Protein AF-A0A2E1FHE3-F1 (afdb_monomer_lite)

Sequence (77 aa):
RKLYADEYFDAENLSLKFHQILSDLSLRQRNIFNMKYFDELKFSEISKITDMNINTIKSIYYSVEKIIKKEIDESTL

Secondary structure (DSSP, 8-state):
---SSSSS--TTS--HHHHHHHHHS-HHHHHHHHHHHTS---HHHHHHHHT--HHHHHHHHHHHHHHHHHHHHTT--

Foldseek 3Di:
DPPDLPDLCPVVCCDPLNVVLLVVDDPLLNVLQCCCPVVVDDLVVV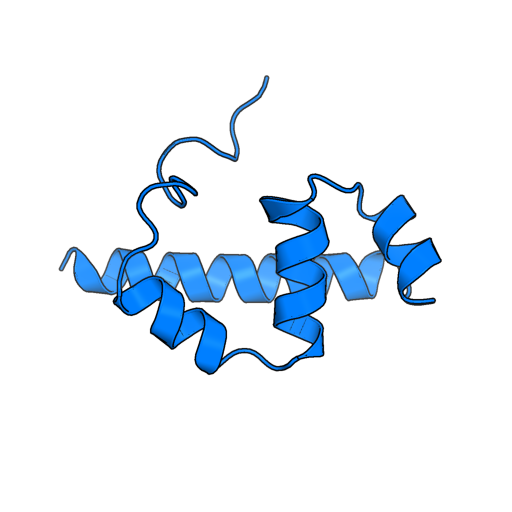CVVVVDDSVVSVVSNVVSVVSSVVSVVVVVD

Radius of gyration: 12.76 Å; chains: 1; bounding box: 28×32×32 Å

pLDDT: mean 80.02, std 18.28, range [36.25, 97.0]

Structure (mmCIF, N/CA/C/O backbone):
data_AF-A0A2E1FHE3-F1
#
_entry.id   AF-A0A2E1FHE3-F1
#
loop_
_atom_site.group_PDB
_atom_site.id
_atom_site.type_symbol
_atom_site.label_atom_id
_atom_site.label_alt_id
_atom_site.label_comp_id
_atom_site.label_asym_id
_atom_site.label_entity_id
_atom_site.label_seq_id
_atom_site.pdbx_PDB_ins_code
_atom_site.Cartn_x
_atom_site.Cartn_y
_atom_site.Cartn_z
_atom_site.occupancy
_atom_site.B_iso_or_equiv
_atom_site.auth_seq_id
_atom_site.auth_comp_id
_atom_site.auth_asym_id
_atom_site.auth_atom_id
_atom_site.pdbx_PDB_model_num
ATOM 1 N N . ARG A 1 1 ? 0.141 21.542 -0.536 1.00 36.25 1 ARG A N 1
ATOM 2 C CA . ARG A 1 1 ? 1.193 20.568 -0.916 1.00 36.25 1 ARG A CA 1
ATOM 3 C C . ARG A 1 1 ? 0.528 19.207 -1.141 1.00 36.25 1 ARG A C 1
ATOM 5 O O . ARG A 1 1 ? 0.288 18.510 -0.168 1.00 36.25 1 ARG A O 1
ATOM 12 N N . LYS A 1 2 ? 0.165 18.879 -2.386 1.00 38.56 2 LYS A N 1
ATOM 13 C CA . LYS A 1 2 ? -0.137 17.517 -2.863 1.00 38.56 2 LYS A CA 1
ATOM 14 C C . LYS A 1 2 ? 1.003 17.212 -3.838 1.00 38.56 2 LYS A C 1
ATOM 16 O O . LYS A 1 2 ? 1.086 17.933 -4.815 1.00 38.56 2 LYS A O 1
ATOM 21 N N . LEU A 1 3 ? 1.957 16.356 -3.474 1.00 46.84 3 LEU A N 1
ATOM 22 C CA . LEU A 1 3 ? 3.233 16.217 -4.204 1.00 46.84 3 LEU A CA 1
ATOM 23 C C . LEU A 1 3 ? 3.875 14.828 -3.991 1.00 46.84 3 LEU A C 1
ATOM 25 O O . LEU A 1 3 ? 5.073 14.726 -3.762 1.00 46.84 3 LEU A O 1
ATOM 29 N N . TYR A 1 4 ? 3.084 13.751 -3.995 1.00 43.34 4 TYR A N 1
ATOM 30 C CA . TYR A 1 4 ? 3.646 12.388 -3.899 1.00 43.34 4 TYR A CA 1
ATOM 31 C C . TYR A 1 4 ? 3.020 11.371 -4.863 1.00 43.34 4 TYR A C 1
ATOM 33 O O . TYR A 1 4 ? 3.376 10.203 -4.799 1.00 43.34 4 TYR A O 1
ATOM 41 N N . ALA A 1 5 ? 2.114 11.800 -5.745 1.00 45.84 5 ALA A N 1
ATOM 42 C CA . ALA A 1 5 ? 1.502 10.941 -6.764 1.00 45.84 5 ALA A CA 1
ATOM 43 C C . ALA A 1 5 ? 1.856 11.380 -8.194 1.00 45.84 5 ALA A C 1
ATOM 45 O O . ALA A 1 5 ? 1.357 10.801 -9.150 1.00 45.84 5 ALA A O 1
ATOM 46 N N . ASP A 1 6 ? 2.704 12.399 -8.348 1.00 49.44 6 ASP A N 1
ATOM 47 C CA . ASP A 1 6 ? 3.059 12.907 -9.666 1.00 49.44 6 ASP A CA 1
ATOM 48 C C . ASP A 1 6 ? 4.232 12.080 -10.221 1.00 49.44 6 ASP A C 1
ATOM 50 O O . ASP A 1 6 ? 5.311 12.019 -9.632 1.00 49.44 6 ASP A O 1
ATOM 54 N N . GLU A 1 7 ? 3.965 11.424 -11.349 1.00 49.19 7 GLU A N 1
ATOM 55 C CA . GLU A 1 7 ? 4.890 10.845 -12.340 1.00 49.19 7 GLU A CA 1
ATOM 56 C C . GLU A 1 7 ? 5.378 9.394 -12.193 1.00 49.19 7 GLU A C 1
ATOM 58 O O . GLU A 1 7 ? 5.678 8.790 -13.219 1.00 49.19 7 GLU A O 1
ATOM 63 N N . TYR A 1 8 ? 5.427 8.766 -11.013 1.00 51.28 8 TYR A N 1
ATOM 64 C CA . TYR A 1 8 ? 5.971 7.387 -10.936 1.00 51.28 8 TYR A CA 1
ATOM 65 C C . TYR A 1 8 ? 4.953 6.274 -11.223 1.00 51.28 8 TYR A C 1
ATOM 67 O O . TYR A 1 8 ? 5.334 5.140 -11.505 1.00 51.28 8 TYR A O 1
ATOM 75 N N . PHE A 1 9 ? 3.666 6.575 -11.102 1.00 53.03 9 PHE A N 1
ATOM 76 C CA . PHE A 1 9 ? 2.588 5.591 -11.091 1.00 53.03 9 PHE A CA 1
ATOM 77 C C . PHE A 1 9 ? 1.325 6.245 -11.628 1.00 53.03 9 PHE A C 1
ATOM 79 O O . PHE A 1 9 ? 0.338 6.471 -10.921 1.00 53.03 9 PHE A O 1
ATOM 86 N N . ASP A 1 10 ? 1.385 6.594 -12.898 1.00 54.03 10 ASP A N 1
ATOM 87 C CA . ASP A 1 10 ? 0.191 6.916 -13.649 1.00 54.03 10 ASP A CA 1
ATOM 88 C C . ASP A 1 10 ? -0.687 5.650 -13.634 1.00 54.03 10 ASP A C 1
ATOM 90 O O . ASP A 1 10 ? -0.379 4.657 -14.295 1.00 54.03 10 ASP A O 1
ATOM 94 N N . ALA A 1 11 ? -1.703 5.614 -12.763 1.00 49.34 11 ALA A N 1
ATOM 95 C CA . ALA A 1 11 ? -2.500 4.412 -12.488 1.00 49.34 11 ALA A CA 1
ATOM 96 C C . ALA A 1 11 ? -3.230 3.890 -13.743 1.00 49.34 11 ALA A C 1
ATOM 98 O O . ALA A 1 11 ? -3.644 2.732 -13.784 1.00 49.34 11 ALA A O 1
ATOM 99 N N . GLU A 1 12 ? -3.338 4.733 -14.772 1.00 49.69 12 GLU A N 1
ATOM 100 C CA . GLU A 1 12 ? -3.907 4.425 -16.083 1.00 49.69 12 GLU A CA 1
ATOM 101 C C . GLU A 1 12 ? -2.887 3.798 -17.057 1.00 49.69 12 GLU A C 1
ATOM 103 O O . GLU A 1 12 ? -3.287 3.065 -17.959 1.00 49.69 12 GLU A O 1
ATOM 108 N N . ASN A 1 13 ? -1.578 3.991 -16.841 1.00 52.97 13 ASN A N 1
ATOM 109 C CA . ASN A 1 13 ? -0.486 3.479 -17.683 1.00 52.97 13 ASN A CA 1
ATOM 110 C C . ASN A 1 13 ? 0.423 2.517 -16.907 1.00 52.97 13 ASN A C 1
ATOM 112 O O . ASN A 1 13 ? 1.651 2.645 -16.891 1.00 52.97 13 ASN A O 1
ATOM 116 N N . LEU A 1 14 ? -0.180 1.537 -16.237 1.00 60.56 14 LEU A N 1
ATOM 117 C CA . LEU A 1 14 ? 0.555 0.496 -15.529 1.00 60.56 14 LEU A CA 1
ATOM 118 C C . LEU A 1 14 ? 1.492 -0.256 -16.499 1.00 60.56 14 LEU A C 1
ATOM 120 O O . LEU A 1 14 ? 1.052 -1.036 -17.345 1.00 60.56 14 LEU A O 1
ATOM 124 N N . SER A 1 15 ? 2.801 -0.017 -16.402 1.00 68.56 15 SER A N 1
ATOM 125 C CA . SER A 1 15 ? 3.778 -0.645 -17.296 1.00 68.56 15 SER A CA 1
ATOM 126 C C . SER A 1 15 ? 3.867 -2.160 -17.054 1.00 68.56 15 SER A C 1
ATOM 128 O O . SER A 1 15 ? 3.642 -2.654 -15.947 1.00 68.56 15 SER A O 1
ATOM 130 N N . LEU A 1 16 ? 4.251 -2.935 -18.076 1.00 74.62 16 LEU A N 1
ATOM 131 C CA . LEU A 1 16 ? 4.446 -4.390 -17.948 1.00 74.62 16 LEU A CA 1
ATOM 132 C C . LEU A 1 16 ? 5.434 -4.742 -16.816 1.00 74.62 16 LEU A C 1
ATOM 134 O O . LEU A 1 16 ? 5.238 -5.720 -16.095 1.00 74.62 16 LEU A O 1
ATOM 138 N N . LYS A 1 17 ? 6.449 -3.894 -16.609 1.00 73.06 17 LYS A N 1
ATOM 139 C CA . LYS A 1 17 ? 7.430 -4.030 -15.527 1.00 73.06 17 LYS A CA 1
ATOM 140 C C . LYS A 1 17 ? 6.800 -3.804 -14.153 1.00 73.06 17 LYS A C 1
ATOM 142 O O . LYS A 1 17 ? 7.080 -4.545 -13.219 1.00 73.06 17 LYS A O 1
ATOM 147 N N . PHE A 1 18 ? 5.876 -2.854 -14.035 1.00 76.44 18 PHE A N 1
ATOM 148 C CA . PHE A 1 18 ? 5.132 -2.646 -12.799 1.00 76.44 18 PHE A CA 1
ATOM 149 C C . PHE A 1 18 ? 4.298 -3.875 -12.401 1.00 76.44 18 PHE A C 1
ATOM 151 O O . PHE A 1 18 ? 4.323 -4.301 -11.245 1.00 76.44 18 PHE A O 1
ATOM 158 N N . HIS A 1 19 ? 3.618 -4.504 -13.363 1.00 77.19 19 HIS A N 1
ATOM 159 C CA . HIS A 1 19 ? 2.887 -5.751 -13.119 1.00 77.19 19 HIS A CA 1
ATOM 160 C C . HIS A 1 19 ? 3.799 -6.910 -12.679 1.00 77.19 19 HIS A C 1
ATOM 162 O O . HIS A 1 19 ? 3.395 -7.721 -11.838 1.00 77.19 19 HIS A O 1
ATOM 168 N N . GLN A 1 20 ? 5.022 -6.982 -13.211 1.00 81.75 20 GLN A N 1
ATOM 169 C CA . GLN A 1 20 ? 6.031 -7.951 -12.775 1.00 81.75 20 GLN A CA 1
ATOM 170 C C . GLN A 1 20 ? 6.467 -7.683 -11.332 1.00 81.75 20 GLN A C 1
ATOM 172 O O . GLN A 1 20 ? 6.351 -8.574 -10.498 1.00 81.75 20 GLN A O 1
ATOM 177 N N . ILE A 1 21 ? 6.822 -6.438 -10.998 1.00 83.56 21 ILE A N 1
ATOM 178 C CA . ILE A 1 21 ? 7.234 -6.060 -9.637 1.00 83.56 21 ILE A CA 1
ATOM 179 C C . ILE A 1 21 ? 6.123 -6.366 -8.633 1.00 83.56 21 ILE A C 1
ATOM 181 O O . ILE A 1 21 ? 6.374 -6.950 -7.581 1.00 83.56 21 ILE A O 1
ATOM 185 N N . LEU A 1 22 ? 4.870 -6.030 -8.961 1.00 81.69 22 LEU A N 1
ATOM 186 C CA . LEU A 1 22 ? 3.741 -6.380 -8.104 1.00 81.69 22 LEU A CA 1
ATOM 187 C C . LEU A 1 22 ? 3.631 -7.890 -7.887 1.00 81.69 22 LEU A C 1
ATOM 189 O O . LEU A 1 22 ? 3.144 -8.298 -6.833 1.00 81.69 22 LEU A O 1
ATOM 193 N N . SER A 1 23 ? 3.990 -8.715 -8.875 1.00 83.81 23 SER A N 1
ATOM 194 C CA . SER A 1 23 ? 3.969 -10.190 -8.813 1.00 83.81 23 SER A CA 1
ATOM 195 C C . SER A 1 23 ? 5.048 -10.771 -7.911 1.00 83.81 23 SER A C 1
ATOM 197 O O . SER A 1 23 ? 4.804 -11.813 -7.307 1.00 83.81 23 SER A O 1
ATOM 199 N N . ASP A 1 24 ? 6.145 -10.047 -7.713 1.00 88.00 24 ASP A N 1
ATOM 200 C CA . ASP A 1 24 ? 7.210 -10.426 -6.782 1.00 88.00 24 ASP A CA 1
ATOM 201 C C . ASP A 1 24 ? 6.905 -10.022 -5.328 1.00 88.00 24 ASP A C 1
ATOM 203 O O . ASP A 1 24 ? 7.516 -10.525 -4.381 1.00 88.00 24 ASP A O 1
ATOM 207 N N . LEU A 1 25 ? 5.931 -9.129 -5.114 1.00 88.88 25 LEU A N 1
ATOM 208 C CA . LEU A 1 25 ? 5.482 -8.756 -3.776 1.00 88.88 25 LEU A CA 1
ATOM 209 C C . LEU A 1 25 ? 4.671 -9.875 -3.120 1.00 88.88 25 LEU A C 1
ATOM 211 O O . LEU A 1 25 ? 3.765 -10.463 -3.711 1.00 88.88 25 LEU A O 1
ATOM 215 N N . SER A 1 26 ? 4.894 -10.073 -1.819 1.00 93.44 26 SER A N 1
ATOM 216 C CA . SER A 1 26 ? 3.997 -10.900 -1.012 1.00 93.44 26 SER A CA 1
ATOM 217 C C . SER A 1 26 ? 2.577 -10.320 -0.992 1.00 93.44 26 SER A C 1
ATOM 219 O O . SER A 1 26 ? 2.379 -9.103 -1.054 1.00 93.44 26 SER A O 1
ATOM 221 N N . LEU A 1 27 ? 1.573 -11.182 -0.801 1.00 90.94 27 LEU A N 1
ATOM 222 C CA . LEU A 1 27 ? 0.165 -10.768 -0.718 1.00 90.94 27 LEU A CA 1
ATOM 223 C C . LEU A 1 27 ? -0.054 -9.633 0.297 1.00 90.94 27 LEU A C 1
ATOM 225 O O . LEU A 1 27 ? -0.801 -8.692 0.044 1.00 90.94 27 LEU A O 1
ATOM 229 N N . ARG A 1 28 ? 0.652 -9.682 1.433 1.00 92.81 28 ARG A N 1
ATOM 230 C CA . ARG A 1 28 ? 0.582 -8.649 2.476 1.00 92.81 28 ARG A CA 1
ATOM 231 C C . ARG A 1 28 ? 1.123 -7.301 1.993 1.00 92.81 28 ARG A C 1
ATOM 233 O O . ARG A 1 28 ? 0.496 -6.274 2.239 1.00 92.81 28 ARG A O 1
ATOM 240 N N . GLN A 1 29 ? 2.277 -7.305 1.330 1.00 94.19 29 GLN A N 1
ATOM 241 C CA . GLN A 1 29 ? 2.891 -6.102 0.763 1.00 94.19 29 GLN A CA 1
ATOM 242 C C . GLN A 1 29 ? 1.995 -5.475 -0.302 1.00 94.19 29 GLN A C 1
ATOM 244 O O . GLN A 1 29 ? 1.706 -4.283 -0.222 1.00 94.19 29 GLN A O 1
ATOM 249 N N . ARG A 1 30 ? 1.506 -6.295 -1.240 1.00 92.19 30 ARG A N 1
ATOM 250 C CA . ARG A 1 30 ? 0.619 -5.853 -2.317 1.00 92.19 30 ARG A CA 1
ATOM 251 C C . ARG A 1 30 ? -0.682 -5.266 -1.769 1.00 92.19 30 ARG A C 1
ATOM 253 O O . ARG A 1 30 ? -1.058 -4.175 -2.173 1.00 92.19 30 ARG A O 1
ATOM 260 N N . ASN A 1 31 ? -1.327 -5.927 -0.806 1.00 93.50 31 ASN A N 1
ATOM 261 C CA . ASN A 1 31 ? -2.571 -5.425 -0.215 1.00 93.50 31 ASN A CA 1
ATOM 262 C C . ASN A 1 31 ? -2.372 -4.072 0.481 1.00 93.50 31 ASN A C 1
ATOM 264 O O . ASN A 1 31 ? -3.160 -3.156 0.270 1.00 93.50 31 ASN A O 1
ATOM 268 N N . ILE A 1 32 ? -1.314 -3.922 1.287 1.00 94.38 32 ILE A N 1
ATOM 269 C CA . ILE A 1 32 ? -1.011 -2.653 1.971 1.00 94.38 32 ILE A CA 1
ATOM 270 C C . ILE A 1 32 ? -0.701 -1.542 0.970 1.00 94.38 32 ILE A C 1
ATOM 272 O O . ILE A 1 32 ? -1.177 -0.419 1.140 1.00 94.38 32 ILE A O 1
ATOM 276 N N . PHE A 1 33 ? 0.083 -1.853 -0.060 1.00 92.00 33 PHE A N 1
ATOM 277 C CA . PHE A 1 33 ? 0.393 -0.907 -1.119 1.00 92.00 33 PHE A CA 1
ATOM 278 C C . PHE A 1 33 ? -0.877 -0.467 -1.849 1.00 92.00 33 PHE A C 1
ATOM 280 O O . PHE A 1 33 ? -1.132 0.730 -1.943 1.00 92.00 33 PHE A O 1
ATOM 287 N N . ASN A 1 34 ? -1.720 -1.417 -2.259 1.00 90.44 34 ASN A N 1
ATOM 288 C CA . ASN A 1 34 ? -2.950 -1.122 -2.981 1.00 90.44 34 ASN A CA 1
ATOM 289 C C . ASN A 1 34 ? -3.910 -0.261 -2.163 1.00 90.44 34 ASN A C 1
ATOM 291 O O . ASN A 1 34 ? -4.366 0.768 -2.648 1.00 90.44 34 ASN A O 1
ATOM 295 N N . MET A 1 35 ? -4.124 -0.615 -0.896 1.00 93.69 35 MET A N 1
ATOM 296 C CA . MET A 1 35 ? -4.967 0.172 -0.001 1.00 93.69 35 MET A CA 1
ATOM 297 C C . MET A 1 35 ? -4.462 1.607 0.175 1.00 93.69 35 MET A C 1
ATOM 299 O O . MET A 1 35 ? -5.246 2.544 0.276 1.00 93.69 35 MET A O 1
ATOM 303 N N . LYS A 1 36 ? -3.141 1.803 0.244 1.00 91.88 36 LYS A N 1
ATOM 304 C CA . LYS A 1 36 ? -2.558 3.136 0.431 1.00 91.88 36 LYS A CA 1
ATOM 305 C C . LYS A 1 36 ? -2.568 3.966 -0.852 1.00 91.88 36 LYS A C 1
ATOM 307 O O . LYS A 1 36 ? -2.725 5.187 -0.745 1.00 91.88 36 LYS A O 1
ATOM 312 N N . TYR A 1 37 ? -2.310 3.315 -1.986 1.00 85.06 37 TYR A N 1
ATOM 313 C CA . TYR A 1 37 ? -2.013 3.939 -3.272 1.00 85.06 37 TYR A CA 1
ATOM 314 C C . TYR A 1 37 ? -3.239 4.015 -4.189 1.00 85.06 37 TYR A C 1
ATOM 316 O O . TYR A 1 37 ? -3.572 5.100 -4.643 1.00 85.06 37 TYR A O 1
ATOM 324 N N . PHE A 1 38 ? -3.934 2.897 -4.417 1.00 84.50 38 PHE A N 1
ATOM 325 C CA . PHE A 1 38 ? -5.118 2.839 -5.284 1.00 84.50 38 PHE A CA 1
ATOM 326 C C . PHE A 1 38 ? -6.399 3.225 -4.543 1.00 84.50 38 PHE A C 1
ATOM 328 O O . PHE A 1 38 ? -7.192 4.000 -5.063 1.00 84.50 38 PHE A O 1
ATOM 335 N N . ASP A 1 39 ? -6.580 2.734 -3.314 1.00 88.25 39 ASP A N 1
ATOM 336 C CA . ASP A 1 39 ? -7.778 3.042 -2.514 1.00 88.25 39 ASP A CA 1
ATOM 337 C C . ASP A 1 39 ? -7.626 4.349 -1.705 1.00 88.25 39 ASP A C 1
ATOM 339 O O . ASP A 1 39 ? -8.515 4.726 -0.943 1.00 88.25 39 ASP A O 1
ATOM 343 N N . GLU A 1 40 ? -6.473 5.019 -1.825 1.00 89.00 40 GLU A N 1
ATOM 344 C CA . GLU A 1 40 ? -6.113 6.277 -1.151 1.00 89.00 40 GLU A CA 1
ATOM 345 C C . GLU A 1 40 ? -6.291 6.289 0.386 1.00 89.00 40 GLU A C 1
ATOM 347 O O . GLU A 1 40 ? -6.307 7.350 1.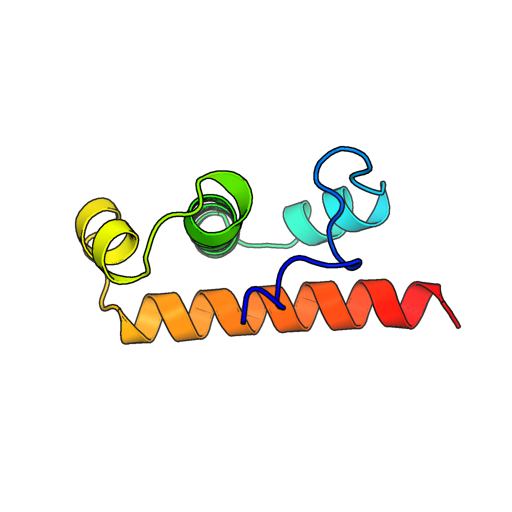022 1.00 89.00 40 GLU A O 1
ATOM 352 N N . LEU A 1 41 ? -6.347 5.122 1.035 1.00 94.06 41 LEU A N 1
ATOM 353 C CA . LEU A 1 41 ? -6.611 5.015 2.470 1.00 94.06 41 LEU A CA 1
ATOM 354 C C . LEU A 1 41 ? -5.471 5.601 3.310 1.00 94.06 41 LEU A C 1
ATOM 356 O O . LEU A 1 41 ? -4.285 5.569 2.959 1.00 94.06 41 LEU A O 1
ATOM 360 N N . LYS A 1 42 ? -5.800 6.115 4.495 1.00 95.19 42 LYS A N 1
ATOM 361 C CA . LYS A 1 42 ? -4.816 6.529 5.504 1.00 95.19 42 LYS A CA 1
ATOM 362 C C . LYS A 1 42 ? -4.230 5.300 6.195 1.00 95.19 42 LYS A C 1
ATOM 364 O O . LYS A 1 42 ? -4.915 4.309 6.422 1.00 95.19 42 LYS A O 1
ATOM 369 N N . PHE A 1 43 ? -2.988 5.395 6.678 1.00 95.19 43 PHE A N 1
ATOM 370 C CA . PHE A 1 43 ? -2.363 4.307 7.451 1.00 95.19 43 PHE A CA 1
ATOM 371 C C . PHE A 1 43 ? -3.191 3.866 8.670 1.00 95.19 43 PHE A C 1
ATOM 373 O O . PHE A 1 43 ? -3.183 2.693 9.028 1.00 95.19 43 PHE A O 1
ATOM 380 N N . SER A 1 44 ? -3.921 4.793 9.296 1.00 96.06 44 SER A N 1
ATOM 381 C CA . SER A 1 44 ? -4.839 4.494 10.399 1.00 96.06 44 SER A CA 1
ATOM 382 C C . SER A 1 44 ? -6.059 3.678 9.970 1.00 96.06 44 SER A C 1
ATOM 384 O O . SER A 1 44 ? -6.580 2.911 10.767 1.00 96.06 44 SER A O 1
ATOM 386 N N . GLU A 1 45 ? -6.533 3.852 8.738 1.00 96.75 45 GLU A N 1
ATOM 387 C CA . GLU A 1 45 ? -7.665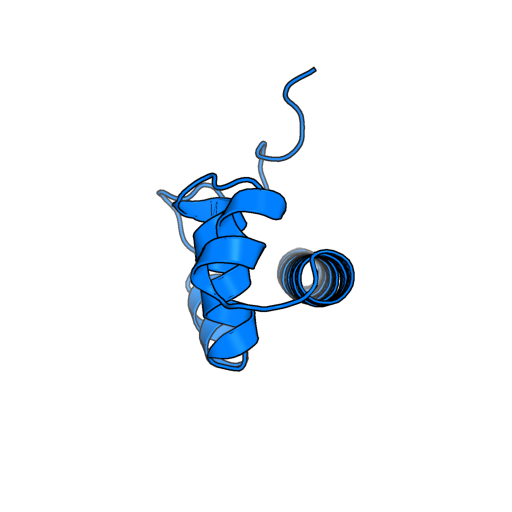 3.099 8.185 1.00 96.75 45 GLU A CA 1
ATOM 388 C C . GLU A 1 45 ? -7.208 1.695 7.797 1.00 96.75 45 GLU A C 1
ATOM 390 O O . GLU A 1 45 ? -7.817 0.716 8.213 1.00 96.75 45 GLU A O 1
ATOM 395 N N . ILE A 1 46 ? -6.048 1.589 7.146 1.00 96.44 46 ILE A N 1
ATOM 396 C CA . ILE A 1 46 ? -5.408 0.304 6.833 1.00 96.44 46 ILE A CA 1
ATOM 397 C C . ILE A 1 46 ? -5.138 -0.496 8.112 1.00 96.44 46 ILE A C 1
ATOM 399 O O . ILE A 1 46 ? -5.355 -1.704 8.149 1.00 96.44 46 IL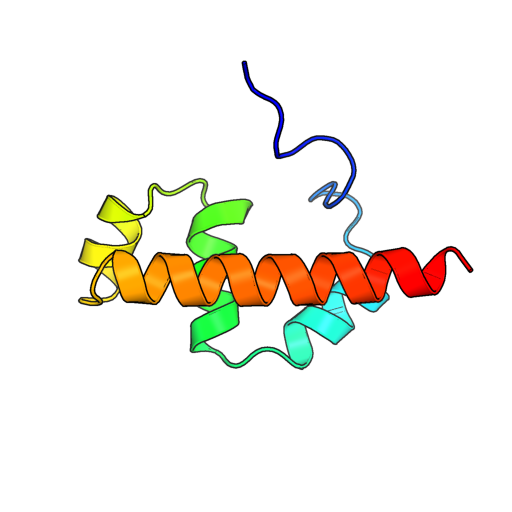E A O 1
ATOM 403 N N . SER A 1 47 ? -4.708 0.172 9.186 1.00 97.00 47 SER A N 1
ATOM 404 C CA . SER A 1 47 ? -4.494 -0.450 10.498 1.00 97.00 47 SER A CA 1
ATOM 405 C C . SER A 1 47 ? -5.755 -1.091 11.058 1.00 97.00 47 SER A C 1
ATOM 407 O O . SER A 1 47 ? -5.679 -2.208 11.555 1.00 97.00 47 SER A O 1
ATOM 409 N N . LYS A 1 48 ? -6.912 -0.443 10.898 1.00 96.50 48 LYS A N 1
ATOM 410 C CA . LYS A 1 48 ? -8.206 -1.000 11.313 1.00 96.50 48 LYS A CA 1
ATOM 411 C C . LYS A 1 48 ? -8.672 -2.153 10.422 1.00 96.50 48 LYS A C 1
ATOM 413 O O . LYS A 1 48 ? -9.315 -3.061 10.916 1.00 96.50 48 LYS A O 1
ATOM 418 N N . ILE A 1 49 ? -8.372 -2.111 9.123 1.00 95.88 49 ILE A N 1
ATOM 419 C CA . ILE A 1 49 ? -8.777 -3.158 8.167 1.00 95.88 49 ILE A CA 1
ATOM 420 C C . ILE A 1 49 ? -7.932 -4.425 8.335 1.00 95.88 49 ILE A C 1
ATOM 422 O O . ILE A 1 49 ? -8.421 -5.535 8.158 1.00 95.88 49 ILE A O 1
ATOM 426 N N . THR A 1 50 ? -6.646 -4.260 8.643 1.00 93.00 50 THR A N 1
ATOM 427 C CA . THR A 1 50 ? -5.672 -5.362 8.688 1.00 93.00 50 THR A CA 1
ATOM 428 C C . THR A 1 50 ? -5.374 -5.868 10.097 1.00 93.00 50 THR A C 1
ATOM 430 O O . THR A 1 50 ? -4.611 -6.824 10.230 1.00 93.00 50 THR A O 1
ATOM 433 N N . ASP A 1 51 ? -5.901 -5.206 11.132 1.00 95.00 51 ASP A N 1
ATOM 434 C CA . ASP A 1 51 ? -5.534 -5.398 12.544 1.00 95.00 51 ASP A CA 1
ATOM 435 C C . ASP A 1 51 ? -4.014 -5.344 12.800 1.00 95.00 51 ASP A C 1
ATOM 437 O O . ASP A 1 51 ? -3.470 -5.945 13.728 1.00 95.00 51 ASP A O 1
ATOM 441 N N . MET A 1 52 ? -3.285 -4.601 11.962 1.00 94.75 52 MET A N 1
ATOM 442 C CA . MET A 1 52 ? -1.840 -4.425 12.081 1.00 94.75 52 MET A CA 1
ATOM 443 C C . MET A 1 52 ? -1.491 -3.083 12.710 1.00 94.75 52 MET A C 1
ATOM 445 O O . MET A 1 52 ? -2.174 -2.076 12.519 1.00 94.75 52 MET A O 1
ATOM 449 N N . ASN A 1 53 ? -0.343 -3.030 13.385 1.00 96.62 53 ASN A N 1
ATOM 450 C CA . ASN A 1 53 ? 0.215 -1.773 13.869 1.00 96.62 53 ASN A CA 1
ATOM 451 C C . ASN A 1 53 ? 0.557 -0.839 12.689 1.00 96.62 53 ASN A C 1
ATOM 453 O O . ASN A 1 53 ? 1.201 -1.244 11.717 1.00 96.62 53 ASN A O 1
ATOM 457 N N . ILE A 1 54 ? 0.190 0.439 12.820 1.00 96.50 54 ILE A N 1
ATOM 458 C CA . ILE A 1 54 ? 0.519 1.528 11.889 1.00 96.50 54 ILE A CA 1
ATOM 459 C C . ILE A 1 54 ? 2.009 1.546 11.522 1.00 96.50 54 ILE A C 1
ATOM 461 O O . ILE A 1 54 ? 2.348 1.762 10.360 1.00 96.50 54 ILE A O 1
ATOM 465 N N . ASN A 1 55 ? 2.908 1.310 12.479 1.00 96.00 55 ASN A N 1
ATOM 466 C CA . ASN A 1 55 ? 4.350 1.308 12.223 1.00 96.00 55 ASN A CA 1
ATOM 467 C C . ASN A 1 55 ? 4.761 0.158 11.298 1.00 96.00 55 ASN A C 1
ATOM 469 O O . ASN A 1 55 ? 5.558 0.360 10.383 1.00 96.00 55 ASN A O 1
ATOM 473 N N . THR A 1 56 ? 4.169 -1.024 11.483 1.00 95.88 56 THR A N 1
ATOM 474 C CA . THR A 1 56 ? 4.383 -2.176 10.601 1.00 95.88 56 THR A CA 1
ATOM 475 C C . THR A 1 56 ? 3.874 -1.879 9.194 1.00 95.88 56 THR A C 1
ATOM 477 O O . THR A 1 56 ? 4.582 -2.131 8.225 1.00 95.88 56 THR A O 1
ATOM 480 N N . ILE A 1 57 ? 2.687 -1.279 9.072 1.00 96.50 57 ILE A N 1
ATOM 481 C CA . ILE A 1 57 ? 2.102 -0.907 7.775 1.00 96.50 57 ILE A CA 1
ATOM 482 C C . ILE A 1 57 ? 2.984 0.108 7.051 1.00 96.50 57 ILE A C 1
ATOM 484 O O . ILE A 1 57 ? 3.289 -0.083 5.879 1.00 96.50 57 ILE A O 1
ATOM 488 N N . LYS A 1 58 ? 3.435 1.159 7.745 1.00 94.94 58 LYS A N 1
ATOM 489 C CA . LYS A 1 58 ? 4.357 2.157 7.185 1.00 94.94 58 LYS A CA 1
ATOM 490 C C . LYS A 1 58 ? 5.645 1.508 6.697 1.00 94.94 58 LYS A C 1
ATOM 492 O O . LYS A 1 58 ? 6.070 1.764 5.579 1.00 94.94 58 LYS A O 1
ATOM 497 N N . SER A 1 59 ? 6.250 0.656 7.522 1.00 96.12 59 SER A N 1
ATOM 498 C CA . SER A 1 59 ? 7.501 -0.019 7.177 1.00 96.12 59 SER A CA 1
ATOM 499 C C . SER A 1 59 ? 7.342 -0.901 5.933 1.00 96.12 59 SER A C 1
ATOM 501 O O . SER A 1 59 ? 8.181 -0.850 5.034 1.00 96.12 59 SER A O 1
ATOM 503 N N . ILE A 1 60 ? 6.221 -1.623 5.829 1.00 94.62 60 ILE A N 1
ATOM 504 C CA . ILE A 1 60 ? 5.875 -2.409 4.641 1.00 94.62 60 ILE A CA 1
ATOM 505 C C . ILE A 1 60 ? 5.683 -1.500 3.424 1.00 94.62 60 ILE A C 1
ATOM 507 O O . ILE A 1 60 ? 6.323 -1.730 2.403 1.00 94.62 60 ILE A O 1
ATOM 511 N N . TYR A 1 61 ? 4.854 -0.461 3.537 1.00 94.31 61 TYR A N 1
ATOM 512 C CA . TYR A 1 61 ? 4.552 0.451 2.434 1.00 94.31 61 TYR A CA 1
ATOM 513 C C . TYR A 1 61 ? 5.816 1.100 1.862 1.00 94.31 61 TYR A C 1
ATOM 515 O O . TYR A 1 61 ? 6.065 0.991 0.667 1.00 94.31 61 TYR A O 1
ATOM 523 N N . TYR A 1 62 ? 6.655 1.699 2.710 1.00 92.44 62 TYR A N 1
ATOM 524 C CA . TYR A 1 62 ? 7.882 2.361 2.259 1.00 92.44 62 TYR A CA 1
ATOM 525 C C . TYR A 1 62 ? 8.903 1.380 1.673 1.00 92.44 62 TYR A C 1
ATOM 527 O O . TYR A 1 62 ? 9.651 1.735 0.765 1.00 92.44 62 TYR A O 1
ATOM 535 N N . SER A 1 63 ? 8.935 0.136 2.162 1.00 92.69 63 SER A N 1
ATOM 536 C CA . SER A 1 63 ? 9.787 -0.903 1.571 1.00 92.69 63 SER A CA 1
ATOM 537 C C . SER A 1 63 ? 9.339 -1.240 0.149 1.00 92.69 63 SER A C 1
ATOM 539 O O . SER A 1 63 ? 10.169 -1.320 -0.751 1.00 92.69 63 SER A O 1
ATOM 541 N N . VAL A 1 64 ? 8.028 -1.388 -0.058 1.00 91.38 64 VAL A N 1
ATOM 542 C CA . VAL A 1 64 ? 7.432 -1.658 -1.374 1.00 91.38 64 VAL A CA 1
ATOM 543 C C . VAL A 1 64 ? 7.632 -0.481 -2.328 1.00 91.38 64 VAL A C 1
ATOM 545 O O . VAL A 1 64 ? 8.098 -0.678 -3.446 1.00 91.38 64 VAL A O 1
ATOM 548 N N . GLU A 1 65 ? 7.360 0.742 -1.873 1.00 88.19 65 GLU A N 1
ATOM 549 C CA . GLU A 1 65 ? 7.577 1.976 -2.636 1.00 88.19 65 GLU A CA 1
ATOM 550 C C . GLU A 1 65 ? 9.037 2.103 -3.096 1.00 88.19 65 GLU A C 1
ATOM 552 O O . GLU A 1 65 ? 9.303 2.406 -4.258 1.00 88.19 65 GLU A O 1
ATOM 557 N N . LYS A 1 66 ? 9.997 1.792 -2.214 1.00 88.12 66 LYS A N 1
ATOM 558 C CA . LYS A 1 66 ? 11.424 1.802 -2.551 1.00 88.12 66 LYS A CA 1
ATOM 559 C C . LYS A 1 66 ? 11.789 0.753 -3.602 1.00 88.12 66 LYS A C 1
ATOM 561 O O . LYS A 1 66 ? 12.579 1.066 -4.490 1.00 88.12 66 LYS A O 1
ATOM 566 N N . ILE A 1 67 ? 11.256 -0.467 -3.493 1.00 87.56 67 ILE A N 1
ATOM 567 C CA . ILE A 1 67 ? 11.485 -1.531 -4.484 1.00 87.56 67 ILE A CA 1
ATOM 568 C C . ILE A 1 67 ? 10.979 -1.066 -5.845 1.00 87.56 67 ILE A C 1
ATOM 570 O O . ILE A 1 67 ? 11.739 -1.061 -6.805 1.00 87.56 67 ILE A O 1
ATOM 574 N N . 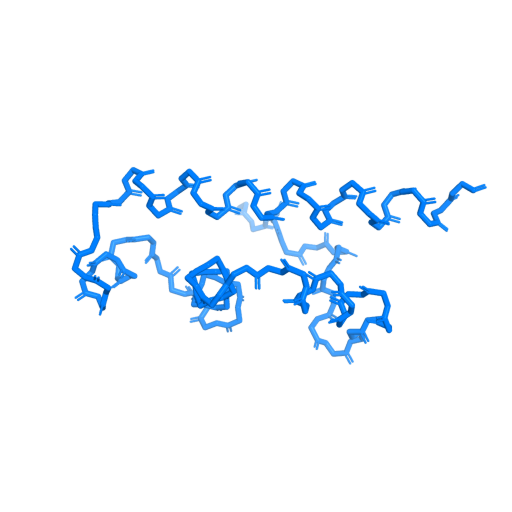ILE A 1 68 ? 9.736 -0.589 -5.911 1.00 83.94 68 ILE A N 1
ATOM 575 C CA . ILE A 1 68 ? 9.143 -0.177 -7.181 1.00 83.94 68 ILE A CA 1
ATOM 576 C C . ILE A 1 68 ? 9.916 0.995 -7.788 1.00 83.94 68 ILE A C 1
ATOM 578 O O . ILE A 1 68 ? 10.246 0.963 -8.971 1.00 83.94 68 ILE A O 1
ATOM 582 N N . LYS A 1 69 ? 10.283 1.992 -6.974 1.00 83.00 69 LYS A N 1
ATOM 583 C CA . LYS A 1 69 ? 11.097 3.117 -7.438 1.00 83.00 69 LYS A CA 1
ATOM 584 C C . LYS A 1 69 ? 12.438 2.656 -8.012 1.00 83.00 69 LYS A C 1
ATOM 586 O O . LYS A 1 69 ? 12.814 3.113 -9.082 1.00 83.00 69 LYS A O 1
ATOM 591 N N . LYS A 1 70 ? 13.141 1.753 -7.322 1.00 84.06 70 LYS A N 1
ATOM 592 C CA . LYS A 1 70 ? 14.440 1.226 -7.768 1.00 84.06 70 LYS A CA 1
ATOM 593 C C . LYS A 1 70 ? 14.325 0.491 -9.105 1.00 84.06 70 LYS A C 1
ATOM 595 O O . LYS A 1 70 ? 15.124 0.726 -10.000 1.00 84.06 70 LYS A O 1
ATOM 600 N N . GLU A 1 71 ? 13.328 -0.374 -9.239 1.00 81.19 71 GLU A N 1
ATOM 601 C CA . GLU A 1 71 ? 13.150 -1.195 -10.440 1.00 81.19 71 GLU A CA 1
ATOM 602 C C . GLU A 1 71 ? 12.724 -0.374 -1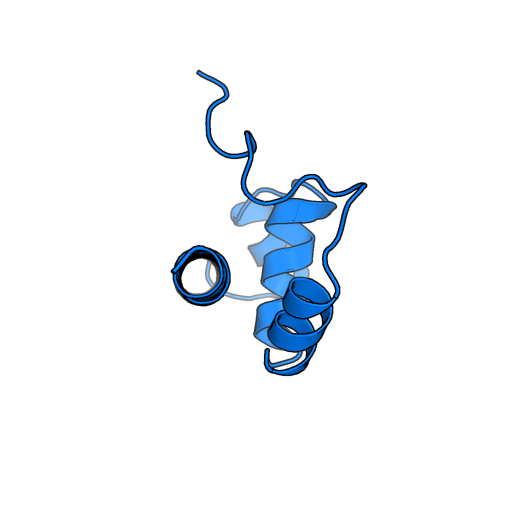1.666 1.00 81.19 71 GLU A C 1
ATOM 604 O O . GLU A 1 71 ? 13.095 -0.706 -12.795 1.00 81.19 71 GLU A O 1
ATOM 609 N N . ILE A 1 72 ? 11.963 0.707 -11.461 1.00 75.12 72 ILE A N 1
ATOM 610 C CA . ILE A 1 72 ? 11.600 1.646 -12.531 1.00 75.12 72 ILE A CA 1
ATOM 611 C C . ILE A 1 72 ? 12.816 2.487 -12.952 1.00 75.12 72 ILE A C 1
ATOM 613 O O . ILE A 1 72 ? 13.060 2.628 -14.149 1.00 75.12 72 ILE A O 1
ATOM 617 N N . ASP A 1 73 ? 13.607 2.981 -11.997 1.00 70.56 73 ASP A N 1
ATOM 618 C CA . ASP A 1 73 ? 14.800 3.806 -12.258 1.00 70.56 73 ASP A CA 1
ATOM 619 C C . ASP A 1 73 ? 15.902 3.015 -12.999 1.00 70.56 73 ASP A C 1
ATOM 621 O O . ASP A 1 73 ? 16.545 3.518 -13.919 1.00 70.56 73 ASP A O 1
ATOM 625 N N . GLU A 1 74 ? 16.056 1.719 -12.698 1.00 62.44 74 GLU A N 1
ATOM 626 C CA . GLU A 1 74 ? 16.966 0.826 -13.435 1.00 62.44 74 GLU A CA 1
ATOM 627 C C . GLU A 1 74 ? 16.512 0.529 -14.877 1.00 62.44 74 GLU A C 1
ATOM 629 O O . GLU A 1 74 ? 17.328 0.099 -15.681 1.00 62.44 74 GLU A O 1
ATOM 634 N N . SER A 1 75 ? 15.239 0.746 -15.243 1.00 54.19 75 SER A N 1
ATOM 635 C CA . SER A 1 75 ? 14.794 0.640 -16.653 1.00 54.19 75 SER A CA 1
ATOM 636 C C . SER A 1 75 ? 15.035 1.896 -17.490 1.00 54.19 75 SER A C 1
ATOM 638 O O . SER A 1 75 ? 14.853 1.843 -18.704 1.00 54.19 75 SER A O 1
ATOM 640 N N . THR A 1 76 ? 15.397 3.014 -16.862 1.00 51.38 76 THR A N 1
ATOM 641 C CA . THR A 1 76 ? 15.754 4.263 -17.553 1.00 51.38 76 THR A CA 1
ATOM 642 C C . THR A 1 76 ? 17.253 4.394 -17.854 1.00 51.38 76 THR A C 1
ATOM 644 O O . THR A 1 76 ? 17.653 5.385 -18.466 1.00 51.38 76 THR A O 1
ATOM 647 N N . LEU A 1 77 ? 18.061 3.401 -17.462 1.00 43.69 77 LEU A N 1
ATOM 648 C CA . LEU A 1 77 ? 19.491 3.247 -17.771 1.00 43.69 77 LEU A CA 1
ATOM 649 C C . LEU A 1 77 ? 19.704 2.199 -18.870 1.00 43.69 77 LEU A C 1
ATOM 651 O O . LEU A 1 77 ? 20.611 2.425 -19.702 1.00 43.69 77 LEU A O 1
#